Protein AF-A0A957BCJ2-F1 (afdb_monomer_lite)

Sequence (98 aa):
MKCQIVFPKNNISNPSPTFVEAIREDSNREIEWLWYAAKMQSLAEKEYCLRRALYINPLSAATLHELRRLARKRTQKPEFVKPQPLIMRVILRLASII

pLDDT: mean 82.46, std 19.96, range [37.72, 98.19]

Radius of gyration: 22.65 Å; chains: 1; bounding box: 45×30×74 Å

Secondary structure (DSSP, 8-state):
-----PPPP---SS--HHHHHHHHH--S-HHHHHHHHHH--SHHHHHHHHHHHHHH-TT-HHHHHHHHHHHHHHH----------TTSSSSSSSS---

Structure (mmCIF, N/CA/C/O backbone):
data_AF-A0A957BCJ2-F1
#
_entry.id   AF-A0A957BCJ2-F1
#
loop_
_atom_site.group_PDB
_atom_site.id
_atom_site.type_symbol
_atom_site.label_atom_id
_atom_site.label_alt_id
_atom_site.label_comp_id
_atom_site.label_asym_id
_atom_site.label_entity_id
_atom_site.label_seq_id
_atom_site.pdbx_PDB_ins_code
_atom_site.Cartn_x
_atom_site.Cartn_y
_atom_site.Cartn_z
_atom_site.occupancy
_atom_site.B_iso_or_equiv
_atom_site.auth_seq_id
_atom_site.auth_comp_id
_atom_site.auth_asym_id
_atom_site.auth_atom_id
_atom_site.pdbx_PDB_model_num
ATOM 1 N N . MET A 1 1 ? 8.208 -18.435 -9.580 1.00 37.72 1 MET A N 1
ATOM 2 C CA . MET A 1 1 ? 6.766 -18.105 -9.497 1.00 37.72 1 MET A CA 1
ATOM 3 C C . MET A 1 1 ? 6.583 -16.646 -9.891 1.00 37.72 1 MET A C 1
ATOM 5 O O . MET A 1 1 ? 7.127 -15.788 -9.212 1.00 37.72 1 MET A O 1
ATOM 9 N N . LYS A 1 2 ? 5.893 -16.350 -11.000 1.00 43.28 2 LYS A N 1
ATOM 10 C CA . LYS A 1 2 ? 5.472 -14.976 -11.318 1.00 43.28 2 LYS A CA 1
ATOM 11 C C . LYS A 1 2 ? 4.171 -14.723 -10.559 1.00 43.28 2 LYS A C 1
ATOM 13 O O . LYS A 1 2 ? 3.145 -15.282 -10.932 1.00 43.28 2 LYS A O 1
ATOM 18 N N . CYS A 1 3 ? 4.208 -13.943 -9.481 1.00 52.22 3 CYS A N 1
ATOM 19 C CA . CYS A 1 3 ? 2.980 -13.391 -8.918 1.00 52.22 3 CYS A CA 1
ATOM 20 C C . CYS A 1 3 ? 2.388 -12.468 -9.988 1.00 52.22 3 CYS A C 1
ATOM 22 O O . CYS A 1 3 ? 2.971 -11.425 -10.274 1.00 52.22 3 CYS A O 1
ATOM 24 N N . GLN A 1 4 ? 1.292 -12.870 -10.632 1.00 60.72 4 GLN A N 1
ATOM 25 C CA . GLN A 1 4 ? 0.532 -11.955 -11.479 1.00 60.72 4 GLN A CA 1
ATOM 26 C C . GLN A 1 4 ? 0.061 -10.806 -10.592 1.00 60.72 4 GLN A C 1
ATOM 28 O O . GLN A 1 4 ? -0.649 -11.023 -9.609 1.00 60.72 4 GLN A O 1
ATOM 33 N N . ILE A 1 5 ? 0.520 -9.593 -10.887 1.00 73.69 5 ILE A N 1
ATOM 34 C CA . ILE A 1 5 ? 0.122 -8.415 -10.129 1.00 73.69 5 ILE A CA 1
ATOM 35 C C . ILE A 1 5 ? -1.228 -7.982 -10.680 1.00 73.69 5 ILE A C 1
ATOM 37 O O . ILE A 1 5 ? -1.329 -7.405 -11.756 1.00 73.69 5 ILE A O 1
ATOM 41 N N . VAL A 1 6 ? -2.277 -8.370 -9.963 1.00 85.25 6 VAL A N 1
ATOM 42 C CA . VAL A 1 6 ? -3.669 -8.082 -10.309 1.00 85.25 6 VAL A CA 1
ATOM 43 C C . VAL A 1 6 ? -4.052 -6.733 -9.711 1.00 85.25 6 VAL A C 1
ATOM 45 O O . VAL A 1 6 ? -3.636 -6.406 -8.596 1.00 85.25 6 VAL A O 1
ATOM 48 N N . PHE A 1 7 ? -4.865 -5.966 -10.438 1.00 90.62 7 PHE A N 1
ATOM 49 C CA . PHE A 1 7 ? -5.425 -4.718 -9.933 1.00 90.62 7 PHE A CA 1
ATOM 50 C C . PHE A 1 7 ? -6.153 -4.963 -8.593 1.00 90.62 7 PHE A C 1
ATOM 52 O O . PHE A 1 7 ? -6.982 -5.878 -8.505 1.00 90.62 7 PHE A O 1
ATOM 59 N N . PRO A 1 8 ? -5.846 -4.208 -7.523 1.00 92.38 8 PRO A N 1
ATOM 60 C CA . PRO A 1 8 ? -6.401 -4.479 -6.204 1.00 92.38 8 PRO A CA 1
ATOM 61 C C . PRO A 1 8 ? -7.898 -4.163 -6.151 1.00 92.38 8 PRO A C 1
ATOM 63 O O . PRO A 1 8 ? -8.343 -3.102 -6.578 1.00 92.38 8 PRO A O 1
ATOM 66 N N . LYS A 1 9 ? -8.681 -5.074 -5.570 1.00 92.62 9 LYS A N 1
ATOM 67 C CA . LYS A 1 9 ? -10.105 -4.840 -5.297 1.00 92.62 9 LYS A CA 1
ATOM 68 C C . LYS A 1 9 ? -10.266 -3.928 -4.081 1.00 92.62 9 LYS A C 1
ATOM 70 O O . LYS A 1 9 ? -9.589 -4.124 -3.070 1.00 92.62 9 LYS A O 1
ATOM 75 N N . ASN A 1 10 ? -11.165 -2.952 -4.177 1.00 91.75 10 ASN A N 1
ATOM 76 C CA . ASN A 1 10 ? -11.511 -2.085 -3.057 1.00 91.75 10 ASN A CA 1
ATOM 77 C C . ASN A 1 10 ? -12.638 -2.724 -2.231 1.00 91.75 10 ASN A C 1
ATOM 79 O O . ASN A 1 10 ? -13.776 -2.785 -2.686 1.00 91.75 10 ASN A O 1
ATOM 83 N N . ASN A 1 11 ? -12.310 -3.173 -1.017 1.00 92.25 11 ASN A N 1
ATOM 84 C CA . ASN A 1 11 ? -13.258 -3.775 -0.071 1.00 92.25 11 ASN A CA 1
ATOM 85 C C . ASN A 1 11 ? -13.440 -2.902 1.190 1.00 92.25 11 ASN A C 1
ATOM 87 O O . ASN A 1 11 ? -13.757 -3.417 2.262 1.00 92.25 11 ASN A O 1
ATOM 91 N N . ILE A 1 12 ? -13.147 -1.601 1.107 1.00 94.88 12 ILE A N 1
ATOM 92 C CA . ILE A 1 12 ? -13.179 -0.686 2.255 1.00 94.88 12 ILE A CA 1
ATOM 93 C C . ILE A 1 12 ? -14.598 -0.134 2.417 1.00 94.88 12 ILE A C 1
ATOM 95 O O . ILE A 1 12 ? -15.064 0.637 1.585 1.00 94.88 12 ILE A O 1
ATOM 99 N N . SER A 1 13 ? -15.280 -0.523 3.498 1.00 94.12 13 SER A N 1
ATOM 100 C CA . SER A 1 13 ? -16.688 -0.161 3.733 1.00 94.12 13 SER A CA 1
ATOM 101 C C . SER A 1 13 ? -16.901 1.267 4.244 1.00 94.12 13 SER A C 1
ATOM 103 O O . SER A 1 13 ? -17.955 1.840 4.006 1.00 94.12 13 SER A O 1
ATOM 105 N N . ASN A 1 14 ? -15.927 1.838 4.959 1.00 95.94 14 ASN A N 1
ATOM 106 C CA . ASN A 1 14 ? -16.000 3.198 5.503 1.00 95.94 14 ASN A CA 1
ATOM 107 C C . ASN A 1 14 ? -14.689 3.949 5.208 1.00 95.94 14 ASN A C 1
ATOM 109 O O . ASN A 1 14 ? -13.794 3.957 6.059 1.00 95.94 14 ASN A O 1
ATOM 113 N N . PRO A 1 15 ? -14.521 4.475 3.982 1.00 97.38 15 PRO A N 1
ATOM 114 C CA . PRO A 1 15 ? -13.289 5.132 3.573 1.00 97.38 15 PRO A CA 1
ATOM 115 C C . PRO A 1 15 ? -13.158 6.530 4.185 1.00 97.38 15 PRO A C 1
ATOM 117 O O . PRO A 1 15 ? -14.124 7.284 4.292 1.00 97.38 15 PRO A O 1
ATOM 120 N N . SER A 1 16 ? -11.934 6.904 4.533 1.00 98.06 16 SER A N 1
ATOM 121 C CA . SER A 1 16 ? -11.574 8.268 4.897 1.00 98.06 16 SER A CA 1
ATOM 122 C C . SER A 1 16 ? -11.708 9.215 3.693 1.00 98.06 16 SER A C 1
ATOM 124 O O . SER A 1 16 ? -11.538 8.786 2.546 1.00 98.06 16 SER A O 1
ATOM 126 N N . PRO A 1 17 ? -11.944 10.523 3.913 1.00 98.00 17 PRO A N 1
ATOM 127 C CA . PRO A 1 17 ? -12.027 11.496 2.821 1.00 98.00 17 PRO A CA 1
ATOM 128 C C . PRO A 1 17 ? -10.780 11.511 1.926 1.00 98.00 17 PRO A C 1
ATOM 130 O O . PRO A 1 17 ? -10.898 11.552 0.705 1.00 98.00 17 PRO A O 1
ATOM 133 N N . THR A 1 18 ? -9.586 11.394 2.519 1.00 97.88 18 THR A N 1
ATOM 134 C CA . THR A 1 18 ? -8.317 11.324 1.775 1.00 97.88 18 THR A CA 1
ATOM 135 C C . THR A 1 18 ? -8.222 10.064 0.917 1.00 97.88 18 THR A C 1
ATOM 137 O O . THR A 1 18 ? -7.666 10.104 -0.176 1.00 97.88 18 THR A O 1
ATOM 140 N N . PHE A 1 19 ? -8.767 8.933 1.377 1.00 98.19 19 PHE A N 1
ATOM 141 C CA . PHE A 1 19 ? -8.819 7.725 0.558 1.00 98.19 19 PHE A CA 1
ATOM 142 C C . PHE A 1 19 ? -9.793 7.881 -0.612 1.00 98.19 19 PHE A C 1
ATOM 144 O O . PHE A 1 19 ? -9.470 7.487 -1.729 1.00 98.19 19 PHE A O 1
ATOM 151 N N . VAL A 1 20 ? -10.955 8.503 -0.390 1.00 98.19 20 VAL A N 1
ATOM 152 C CA . VAL A 1 20 ? -11.902 8.819 -1.471 1.00 98.19 20 VAL A CA 1
ATOM 153 C C . VAL A 1 20 ? -11.248 9.708 -2.531 1.00 98.19 20 VAL A C 1
ATOM 155 O O . VAL A 1 20 ? -11.423 9.453 -3.720 1.00 98.19 20 VAL A O 1
ATOM 158 N N . GLU A 1 21 ? -10.466 10.707 -2.123 1.00 97.88 21 GLU A N 1
ATOM 159 C CA . GLU A 1 21 ? -9.700 11.562 -3.037 1.00 97.88 21 GLU A CA 1
ATOM 160 C C . GLU A 1 21 ? -8.692 10.757 -3.866 1.00 97.88 21 GLU A C 1
ATOM 162 O O . GLU A 1 21 ? -8.715 10.845 -5.091 1.00 97.88 21 GLU A O 1
ATOM 167 N N . ALA A 1 22 ? -7.913 9.877 -3.228 1.00 97.75 22 ALA A N 1
ATOM 168 C CA . ALA A 1 22 ? -6.971 8.997 -3.923 1.00 97.75 22 ALA A CA 1
ATOM 169 C C . ALA A 1 22 ? -7.651 8.127 -4.994 1.00 97.75 22 ALA A C 1
ATOM 171 O O . ALA A 1 22 ? -7.127 7.948 -6.093 1.00 97.75 22 ALA A O 1
ATOM 172 N N . ILE A 1 23 ? -8.833 7.579 -4.682 1.00 97.94 23 ILE A N 1
ATOM 173 C CA . ILE A 1 23 ? -9.620 6.780 -5.631 1.00 97.94 23 ILE A CA 1
ATOM 174 C C . ILE A 1 23 ? -10.173 7.641 -6.768 1.00 97.94 23 ILE A C 1
ATOM 176 O O . ILE A 1 23 ? -10.219 7.172 -7.899 1.00 97.94 23 ILE A O 1
ATOM 180 N N . ARG A 1 24 ? -10.599 8.878 -6.485 1.00 97.81 24 ARG A N 1
ATOM 181 C CA . ARG A 1 24 ? -11.113 9.803 -7.505 1.00 97.81 24 ARG A CA 1
ATOM 182 C C . ARG A 1 24 ? -10.027 10.291 -8.455 1.00 97.81 24 ARG A C 1
ATOM 184 O O . ARG A 1 24 ? -10.312 10.452 -9.635 1.00 97.81 24 ARG A O 1
ATOM 191 N N . GLU A 1 25 ? -8.831 10.559 -7.939 1.00 97.38 25 GLU A N 1
ATOM 192 C CA . GLU A 1 25 ? -7.682 10.960 -8.753 1.00 97.38 25 GLU A CA 1
ATOM 193 C C . GLU A 1 25 ? -7.198 9.809 -9.644 1.00 97.38 25 GLU A C 1
ATOM 195 O O . GLU A 1 25 ? -6.747 10.048 -10.759 1.00 97.38 25 GLU A O 1
ATOM 200 N N . ASP A 1 26 ? -7.322 8.566 -9.163 1.00 96.75 26 ASP A N 1
ATOM 201 C CA . ASP A 1 26 ? -6.998 7.330 -9.886 1.00 96.75 26 ASP A CA 1
ATOM 202 C C . ASP A 1 26 ? -5.649 7.377 -10.620 1.00 96.75 26 ASP A C 1
ATOM 204 O O . ASP A 1 26 ? -5.504 6.930 -11.758 1.00 96.75 26 ASP A O 1
ATOM 208 N N . SER A 1 27 ? -4.639 7.934 -9.951 1.00 97.12 27 SER A N 1
ATOM 209 C CA . SER A 1 27 ? -3.337 8.195 -10.555 1.00 97.12 27 SER A CA 1
ATOM 210 C C . SER A 1 27 ? -2.730 6.963 -11.240 1.00 97.12 27 SER A C 1
ATOM 212 O O . SER A 1 27 ? -2.813 5.828 -10.754 1.00 97.12 27 SER A O 1
ATOM 214 N N . ASN A 1 28 ? -2.030 7.187 -12.350 1.00 96.75 28 ASN A N 1
ATOM 215 C CA . ASN A 1 28 ? -1.209 6.177 -13.016 1.00 96.75 28 ASN A CA 1
ATOM 216 C C . ASN A 1 28 ? 0.264 6.201 -12.560 1.00 96.75 28 ASN A C 1
ATOM 218 O O . ASN A 1 28 ? 1.103 5.532 -13.164 1.00 96.75 28 ASN A O 1
ATOM 222 N N . ARG A 1 29 ? 0.595 6.952 -11.501 1.00 97.00 29 ARG A N 1
ATOM 223 C CA . ARG A 1 29 ? 1.960 7.126 -10.989 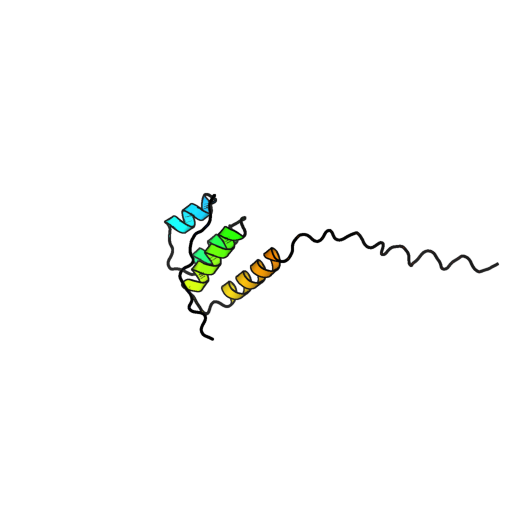1.00 97.00 29 ARG A CA 1
ATOM 224 C C . ARG A 1 29 ? 2.139 6.442 -9.643 1.00 97.00 29 ARG A C 1
ATOM 226 O O . ARG A 1 29 ? 1.465 6.761 -8.671 1.00 97.00 29 ARG A O 1
ATOM 233 N N . GLU A 1 30 ? 3.123 5.549 -9.557 1.00 96.25 30 GLU A N 1
ATOM 234 C CA . GLU A 1 30 ? 3.479 4.843 -8.316 1.00 96.25 30 GLU A CA 1
ATOM 235 C C . GLU A 1 30 ? 3.695 5.806 -7.136 1.00 96.25 30 GLU A C 1
ATOM 237 O O . GLU A 1 30 ? 3.191 5.573 -6.038 1.00 96.25 30 GLU A O 1
ATOM 242 N N . ILE A 1 31 ? 4.434 6.894 -7.366 1.00 96.50 31 ILE A N 1
ATOM 243 C CA . ILE A 1 31 ? 4.850 7.818 -6.308 1.00 96.50 31 ILE A CA 1
ATOM 244 C C . ILE A 1 31 ? 3.667 8.514 -5.620 1.00 96.50 31 ILE A C 1
ATOM 246 O O . ILE A 1 31 ? 3.708 8.737 -4.412 1.00 96.50 31 ILE A O 1
ATOM 250 N N . GLU A 1 32 ? 2.589 8.793 -6.352 1.00 97.44 32 GLU A N 1
ATOM 251 C CA . GLU A 1 32 ? 1.379 9.410 -5.799 1.00 97.44 32 GLU A CA 1
ATOM 252 C C . GLU A 1 32 ? 0.634 8.413 -4.901 1.00 97.44 32 GLU A C 1
ATOM 254 O O . GLU A 1 32 ? 0.237 8.748 -3.785 1.00 97.44 32 GLU A O 1
ATOM 259 N N . TRP A 1 33 ? 0.566 7.138 -5.293 1.00 97.88 33 TRP A N 1
ATOM 260 C CA . TRP A 1 33 ? 0.018 6.085 -4.432 1.00 97.88 33 TRP A CA 1
ATOM 261 C C . TRP A 1 33 ? 0.852 5.841 -3.172 1.00 97.88 33 TRP A C 1
ATOM 263 O O . TRP A 1 33 ? 0.285 5.592 -2.106 1.00 97.88 33 TRP A O 1
ATOM 273 N N . LEU A 1 34 ? 2.183 5.941 -3.259 1.00 96.88 34 LEU A N 1
ATOM 274 C CA . LEU A 1 34 ? 3.060 5.892 -2.084 1.00 96.88 34 LEU A CA 1
ATOM 275 C C . LEU A 1 34 ? 2.828 7.086 -1.152 1.00 96.88 34 LEU A C 1
ATOM 277 O O . LEU A 1 34 ? 2.775 6.916 0.069 1.00 96.88 34 LEU A O 1
ATOM 281 N N . TRP A 1 35 ? 2.637 8.278 -1.716 1.00 96.62 35 TRP A N 1
ATOM 282 C CA . TRP A 1 35 ? 2.309 9.480 -0.956 1.00 96.62 35 TRP A CA 1
ATOM 283 C C . TRP A 1 35 ? 0.963 9.351 -0.235 1.00 96.62 35 TRP A C 1
ATOM 285 O O . TRP A 1 35 ? 0.885 9.606 0.969 1.00 96.62 35 TRP A O 1
ATOM 295 N N . TYR A 1 36 ? -0.074 8.857 -0.918 1.00 97.94 36 TYR A N 1
ATOM 296 C CA . TYR A 1 36 ? -1.357 8.553 -0.284 1.00 97.94 36 TYR A CA 1
ATOM 297 C C . TYR A 1 36 ? -1.202 7.510 0.822 1.00 97.94 36 TYR A C 1
ATOM 299 O O . TYR A 1 36 ? -1.682 7.723 1.936 1.00 97.94 36 TYR A O 1
ATOM 307 N N . ALA A 1 37 ? -0.471 6.419 0.567 1.00 97.25 37 ALA A N 1
ATOM 308 C CA . ALA A 1 37 ? -0.230 5.375 1.559 1.00 97.25 37 ALA A CA 1
ATOM 309 C C . ALA A 1 37 ? 0.404 5.929 2.845 1.00 97.25 37 ALA A C 1
ATOM 311 O O . ALA A 1 37 ? 0.022 5.510 3.939 1.00 97.25 37 ALA A O 1
ATOM 312 N N . ALA A 1 38 ? 1.330 6.887 2.744 1.00 96.06 38 ALA A N 1
ATOM 313 C CA . ALA A 1 38 ? 1.959 7.520 3.903 1.00 96.06 38 ALA A CA 1
ATOM 314 C C . ALA A 1 38 ? 0.961 8.299 4.781 1.00 96.06 38 ALA A C 1
ATOM 316 O O . ALA A 1 38 ? 1.133 8.344 6.000 1.00 96.06 38 ALA A O 1
ATOM 317 N N . LYS A 1 39 ? -0.105 8.848 4.186 1.00 96.31 39 LYS A N 1
ATOM 318 C CA . LYS A 1 39 ? -1.155 9.614 4.876 1.00 96.31 39 LYS A CA 1
ATOM 319 C C . LYS A 1 39 ? -2.250 8.750 5.504 1.00 96.31 39 LYS A C 1
ATOM 321 O O . LYS A 1 39 ? -2.916 9.199 6.433 1.00 96.31 39 LYS A O 1
ATOM 326 N N . MET A 1 40 ? -2.431 7.514 5.033 1.00 96.44 40 MET A N 1
ATOM 327 C CA . MET A 1 40 ? -3.495 6.637 5.530 1.00 96.44 40 MET A CA 1
ATOM 328 C C . MET A 1 40 ? -3.253 6.207 6.980 1.00 96.44 40 MET A C 1
ATOM 330 O O . MET A 1 40 ? -2.194 5.666 7.330 1.00 96.44 40 MET A O 1
ATOM 334 N N . GLN A 1 41 ? -4.274 6.389 7.816 1.00 94.19 41 GLN A N 1
ATOM 335 C CA . GLN A 1 41 ? -4.288 5.892 9.193 1.00 94.19 41 GLN A CA 1
ATOM 336 C C . GLN A 1 41 ? -4.764 4.437 9.250 1.00 94.19 41 GLN A C 1
ATOM 338 O O . GLN A 1 41 ? -4.163 3.618 9.949 1.00 94.19 41 GLN A O 1
ATOM 343 N N . SER A 1 42 ? -5.787 4.088 8.462 1.00 94.50 42 SER A N 1
ATOM 344 C CA . SER A 1 42 ? -6.268 2.713 8.348 1.00 94.50 42 SER A CA 1
ATOM 345 C C . SER A 1 42 ? -5.229 1.825 7.669 1.00 94.50 42 SER A C 1
ATOM 347 O O . SER A 1 42 ? -4.694 2.149 6.605 1.00 94.50 42 SER A O 1
ATOM 349 N N . LEU A 1 43 ? -4.968 0.655 8.258 1.00 94.38 43 LEU A N 1
ATOM 350 C CA . LEU A 1 43 ? -4.094 -0.345 7.642 1.00 94.38 43 LEU A CA 1
ATOM 351 C C . LEU A 1 43 ? -4.673 -0.876 6.325 1.00 94.38 43 LEU A C 1
ATOM 353 O O . LEU A 1 43 ? -3.901 -1.173 5.420 1.00 94.38 43 LEU A O 1
ATOM 357 N N . ALA A 1 44 ? -6.001 -0.974 6.207 1.00 94.88 44 ALA A N 1
ATOM 358 C CA . ALA A 1 44 ? -6.655 -1.469 4.997 1.00 94.88 44 ALA A CA 1
ATOM 359 C C . ALA A 1 44 ? -6.495 -0.489 3.823 1.00 94.88 44 ALA A C 1
ATOM 361 O O . ALA A 1 44 ? -6.109 -0.898 2.731 1.00 94.88 44 ALA A O 1
ATOM 362 N N . GLU A 1 45 ? -6.712 0.805 4.068 1.00 97.12 45 GLU A N 1
ATOM 363 C CA . GLU A 1 45 ? -6.510 1.864 3.069 1.00 97.12 45 GLU A CA 1
ATOM 364 C C . GLU A 1 45 ? -5.040 1.960 2.655 1.00 97.12 45 GLU A C 1
ATOM 366 O O . GLU A 1 45 ? -4.721 1.963 1.467 1.00 97.12 45 GLU A O 1
ATOM 371 N N . LYS A 1 46 ? -4.126 1.950 3.638 1.00 97.56 46 LYS A N 1
ATOM 372 C CA . LYS A 1 46 ? -2.679 1.949 3.391 1.00 97.56 46 LYS A CA 1
ATOM 373 C C . LYS A 1 46 ? -2.259 0.769 2.521 1.00 97.56 46 LYS A C 1
ATOM 375 O O . LYS A 1 46 ? -1.496 0.943 1.575 1.00 97.56 46 LYS A O 1
ATOM 380 N N . GLU A 1 47 ? -2.751 -0.430 2.828 1.00 96.50 47 GLU A N 1
ATOM 381 C CA . GLU A 1 47 ? -2.462 -1.624 2.038 1.00 96.50 47 GLU A CA 1
ATOM 382 C C . GLU A 1 47 ? -2.999 -1.508 0.610 1.00 96.50 47 GLU A C 1
ATOM 384 O O . GLU A 1 47 ? -2.289 -1.870 -0.328 1.00 96.50 47 GLU A O 1
ATOM 389 N N . TYR A 1 48 ? -4.212 -0.983 0.425 1.00 97.31 48 TYR A N 1
ATOM 390 C CA . TYR A 1 48 ? -4.770 -0.769 -0.907 1.00 97.31 48 TYR A CA 1
ATOM 391 C C . TYR A 1 48 ? -3.888 0.171 -1.740 1.00 97.31 48 TYR A C 1
ATOM 393 O O . TYR A 1 48 ? -3.510 -0.184 -2.857 1.00 97.31 48 TYR A O 1
ATOM 401 N N . CYS A 1 49 ? -3.489 1.322 -1.186 1.00 97.75 49 CYS A N 1
ATOM 402 C CA . CYS A 1 49 ? -2.607 2.270 -1.872 1.00 97.75 49 CYS A CA 1
ATOM 403 C C . CYS A 1 49 ? -1.256 1.634 -2.240 1.00 97.75 49 CYS A C 1
ATOM 405 O O . CYS A 1 49 ? -0.796 1.768 -3.370 1.00 97.75 49 CYS A O 1
ATOM 407 N N . LEU A 1 50 ? -0.649 0.859 -1.334 1.00 97.19 50 LEU A N 1
ATOM 408 C CA . LEU A 1 50 ? 0.592 0.134 -1.630 1.00 97.19 50 LEU A CA 1
ATOM 409 C C . LEU A 1 50 ? 0.400 -0.931 -2.723 1.00 97.19 50 LEU A C 1
ATOM 411 O O . LEU A 1 50 ? 1.260 -1.103 -3.580 1.00 97.19 50 LEU A O 1
ATOM 415 N N . ARG A 1 51 ? -0.732 -1.641 -2.741 1.00 96.50 51 ARG A N 1
ATOM 416 C CA . ARG A 1 51 ? -1.037 -2.603 -3.813 1.00 96.50 51 ARG A CA 1
ATOM 417 C C . ARG A 1 51 ? -1.272 -1.911 -5.156 1.00 96.50 51 ARG A C 1
ATOM 419 O O . ARG A 1 51 ? -0.877 -2.467 -6.176 1.00 96.50 51 ARG A O 1
ATOM 426 N N . ARG A 1 52 ? -1.855 -0.706 -5.171 1.00 97.69 52 ARG A N 1
ATOM 427 C CA . ARG A 1 52 ? -1.964 0.132 -6.379 1.00 97.69 52 ARG A CA 1
ATOM 428 C C . ARG A 1 52 ? -0.591 0.571 -6.883 1.00 97.69 52 ARG A C 1
ATOM 430 O O . ARG A 1 52 ? -0.317 0.405 -8.068 1.00 97.69 52 ARG A O 1
ATOM 437 N N . ALA A 1 53 ? 0.286 1.032 -5.991 1.00 97.31 53 ALA A N 1
ATOM 438 C CA . ALA A 1 53 ? 1.670 1.362 -6.332 1.00 97.31 53 ALA A CA 1
ATOM 439 C C . ALA A 1 53 ? 2.404 0.155 -6.943 1.00 97.31 53 ALA A C 1
ATOM 441 O O . ALA A 1 53 ? 3.027 0.279 -7.992 1.00 97.31 53 ALA A O 1
ATOM 442 N N . LEU A 1 54 ? 2.252 -1.034 -6.348 1.00 96.06 54 LEU A N 1
ATOM 443 C CA . LEU A 1 54 ? 2.875 -2.265 -6.842 1.00 96.06 54 LEU A CA 1
ATOM 444 C C . LEU A 1 54 ? 2.294 -2.730 -8.187 1.00 96.06 54 LEU A C 1
ATOM 446 O O . LEU A 1 54 ? 3.016 -3.295 -9.001 1.00 96.06 54 LEU A O 1
ATOM 450 N N . TYR A 1 55 ? 0.999 -2.501 -8.425 1.00 96.06 55 TYR A N 1
ATOM 451 C CA . TYR A 1 55 ? 0.364 -2.754 -9.721 1.00 96.06 55 TYR A CA 1
ATOM 452 C C . TYR A 1 55 ? 0.962 -1.887 -10.832 1.00 96.06 55 TYR A C 1
ATOM 454 O O . TYR A 1 55 ? 1.207 -2.386 -11.926 1.00 96.06 55 TYR A O 1
ATOM 462 N N . ILE A 1 56 ? 1.246 -0.618 -10.534 1.00 95.75 56 ILE A N 1
ATOM 463 C CA . ILE A 1 56 ? 1.869 0.317 -11.479 1.00 95.75 56 ILE A CA 1
ATOM 464 C C . ILE A 1 56 ? 3.356 0.002 -11.673 1.00 95.75 56 ILE A C 1
ATOM 466 O O . ILE A 1 56 ? 3.828 -0.047 -12.806 1.00 95.75 56 ILE A O 1
ATOM 470 N N . ASN A 1 57 ? 4.093 -0.236 -10.584 1.00 95.25 57 ASN A N 1
ATOM 471 C CA . ASN A 1 57 ? 5.505 -0.607 -10.619 1.00 95.25 57 ASN A CA 1
ATOM 472 C C . ASN A 1 57 ? 5.755 -1.950 -9.900 1.00 95.25 57 ASN A C 1
ATOM 474 O O . ASN A 1 57 ? 6.092 -1.975 -8.709 1.00 95.25 57 ASN A O 1
ATOM 478 N N . PRO A 1 58 ? 5.669 -3.072 -10.639 1.00 93.69 58 PRO A N 1
ATOM 479 C CA . PRO A 1 58 ? 5.902 -4.427 -10.136 1.00 93.69 58 PRO A CA 1
ATOM 480 C C . PRO A 1 58 ? 7.235 -4.658 -9.427 1.00 93.69 58 PRO A C 1
ATOM 482 O O . PRO A 1 58 ? 7.346 -5.545 -8.578 1.00 93.69 58 PRO A O 1
ATOM 485 N N . LEU A 1 59 ? 8.263 -3.902 -9.813 1.00 93.12 59 LEU A N 1
ATOM 486 C CA . LEU A 1 59 ? 9.637 -4.091 -9.357 1.00 93.12 59 LEU A CA 1
ATOM 487 C C . LEU A 1 59 ? 10.013 -3.123 -8.229 1.00 93.12 59 LEU A C 1
ATOM 489 O O . LEU A 1 59 ? 11.171 -3.084 -7.814 1.00 93.12 59 LEU A O 1
ATOM 493 N N . SER A 1 60 ? 9.047 -2.361 -7.704 1.00 93.44 60 SER A N 1
ATOM 494 C CA . SER A 1 60 ? 9.281 -1.403 -6.626 1.00 93.44 60 SER A CA 1
ATOM 495 C C . SER A 1 60 ? 9.686 -2.099 -5.326 1.00 93.44 60 SER A C 1
ATOM 497 O O . SER A 1 60 ? 8.860 -2.592 -4.549 1.00 93.44 60 SER A O 1
ATOM 499 N N . ALA A 1 61 ? 10.993 -2.103 -5.057 1.00 92.44 61 ALA A N 1
ATOM 500 C CA . ALA A 1 61 ? 11.554 -2.639 -3.822 1.00 92.44 61 ALA A CA 1
ATOM 501 C C . ALA A 1 61 ? 11.003 -1.913 -2.581 1.00 92.44 61 ALA A C 1
ATOM 503 O O . ALA A 1 61 ? 10.732 -2.556 -1.565 1.00 92.44 61 ALA A O 1
ATOM 504 N N . ALA A 1 62 ? 10.780 -0.597 -2.681 1.00 90.06 62 ALA A N 1
ATOM 505 C CA . ALA A 1 62 ? 10.208 0.220 -1.614 1.00 90.06 62 ALA A CA 1
ATOM 506 C C . ALA A 1 62 ? 8.770 -0.208 -1.282 1.00 90.06 62 ALA A C 1
ATOM 508 O O . ALA A 1 62 ? 8.451 -0.473 -0.121 1.00 90.06 62 ALA A O 1
ATOM 509 N N . THR A 1 63 ? 7.922 -0.373 -2.301 1.00 94.38 63 THR A N 1
ATOM 510 C CA . THR A 1 63 ? 6.534 -0.815 -2.111 1.00 94.38 63 THR A CA 1
ATOM 511 C C . THR A 1 63 ? 6.467 -2.221 -1.511 1.00 94.38 63 THR A C 1
ATOM 513 O O . THR A 1 63 ? 5.710 -2.474 -0.569 1.00 94.38 63 THR A O 1
ATOM 516 N N . LEU A 1 64 ? 7.306 -3.140 -2.002 1.00 93.75 64 LEU A N 1
ATOM 517 C CA . LEU A 1 64 ? 7.411 -4.497 -1.460 1.00 93.75 64 LEU A CA 1
ATOM 518 C C . LEU A 1 64 ? 7.871 -4.501 0.003 1.00 93.75 64 LEU A C 1
ATOM 520 O O . LEU A 1 64 ? 7.343 -5.266 0.816 1.00 93.75 64 LEU A O 1
ATOM 524 N N . HIS A 1 65 ? 8.842 -3.657 0.355 1.00 93.06 65 HIS A N 1
ATOM 525 C CA . HIS A 1 65 ? 9.302 -3.502 1.732 1.00 93.06 65 HIS A CA 1
ATOM 526 C C . HIS A 1 65 ? 8.168 -3.030 2.654 1.00 93.06 65 HIS A C 1
ATOM 528 O O . HIS A 1 65 ? 7.932 -3.637 3.704 1.00 93.06 65 HIS A O 1
ATOM 534 N N . GLU A 1 66 ? 7.423 -2.003 2.243 1.00 93.38 66 GLU A N 1
ATOM 535 C CA . GLU A 1 66 ? 6.316 -1.458 3.028 1.00 93.38 66 GLU A CA 1
ATOM 536 C C . GLU A 1 66 ? 5.162 -2.450 3.202 1.00 93.38 66 GLU A C 1
ATOM 538 O O . GLU A 1 66 ? 4.641 -2.591 4.311 1.00 93.38 66 GLU A O 1
ATOM 543 N N . LEU A 1 67 ? 4.818 -3.222 2.167 1.00 93.69 67 LEU A N 1
ATOM 544 C CA . LEU A 1 67 ? 3.819 -4.290 2.279 1.00 93.69 67 LEU A CA 1
ATOM 545 C C . LEU A 1 67 ? 4.244 -5.372 3.278 1.00 93.69 67 LEU A C 1
ATOM 547 O O . LEU A 1 67 ? 3.442 -5.787 4.117 1.00 93.69 67 LEU A O 1
ATOM 551 N N . ARG A 1 68 ? 5.517 -5.795 3.259 1.00 93.50 68 ARG A N 1
ATOM 552 C CA . ARG A 1 68 ? 6.046 -6.743 4.260 1.00 93.50 68 ARG A CA 1
ATOM 553 C C . ARG A 1 68 ? 5.988 -6.160 5.669 1.00 93.50 68 ARG A C 1
ATOM 555 O O . ARG A 1 68 ? 5.642 -6.866 6.616 1.00 93.50 68 ARG A O 1
ATOM 562 N N . ARG A 1 69 ? 6.311 -4.874 5.826 1.00 92.69 69 ARG A N 1
ATOM 563 C CA . ARG A 1 69 ? 6.226 -4.176 7.115 1.00 92.69 69 ARG A CA 1
ATOM 564 C C . ARG A 1 69 ? 4.785 -4.114 7.624 1.00 92.69 69 ARG A C 1
ATOM 566 O O . ARG A 1 69 ? 4.555 -4.358 8.807 1.00 92.69 69 ARG A O 1
ATOM 573 N N . LEU A 1 70 ? 3.824 -3.836 6.746 1.00 92.38 70 LEU A N 1
ATOM 574 C CA . LEU A 1 70 ? 2.402 -3.789 7.083 1.00 92.38 70 LEU A CA 1
ATOM 575 C C . LEU A 1 70 ? 1.859 -5.175 7.457 1.00 92.38 70 LEU A C 1
ATOM 577 O O . LEU A 1 70 ? 1.139 -5.292 8.449 1.00 92.38 70 LEU A O 1
ATOM 581 N N . ALA A 1 71 ? 2.277 -6.229 6.751 1.00 90.31 71 ALA A N 1
ATOM 582 C CA . ALA A 1 71 ? 1.947 -7.609 7.105 1.00 90.31 71 ALA A CA 1
ATOM 583 C C . ALA A 1 71 ? 2.408 -7.956 8.531 1.00 90.31 71 ALA A C 1
ATOM 585 O O . ALA A 1 71 ? 1.613 -8.455 9.324 1.00 90.31 71 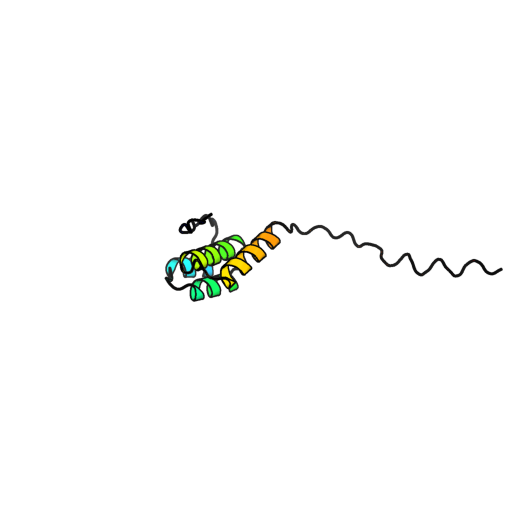ALA A O 1
ATOM 586 N N . ARG A 1 72 ? 3.643 -7.581 8.907 1.00 90.06 72 ARG A N 1
ATOM 587 C CA . ARG A 1 72 ? 4.148 -7.759 10.282 1.00 90.06 72 ARG A CA 1
ATOM 588 C C . ARG A 1 72 ? 3.340 -6.988 11.325 1.00 90.06 72 ARG A C 1
ATOM 590 O O . ARG A 1 72 ? 3.213 -7.449 12.455 1.00 90.06 72 ARG A O 1
ATOM 597 N N . LYS A 1 73 ? 2.817 -5.803 10.993 1.00 86.62 73 LYS A N 1
ATOM 598 C CA . LYS A 1 73 ? 1.959 -5.035 11.912 1.00 86.62 73 LYS A CA 1
ATOM 599 C C . LYS A 1 73 ? 0.597 -5.696 12.119 1.00 86.62 73 LYS A C 1
ATOM 601 O O . LYS A 1 73 ? 0.087 -5.656 13.227 1.00 86.62 73 LYS A O 1
ATOM 606 N N . ARG A 1 74 ? 0.025 -6.321 11.084 1.00 79.69 74 ARG A N 1
ATOM 607 C CA . ARG A 1 74 ? -1.249 -7.058 11.199 1.00 79.69 74 ARG A CA 1
ATOM 608 C C . ARG A 1 74 ? -1.118 -8.308 12.070 1.00 79.6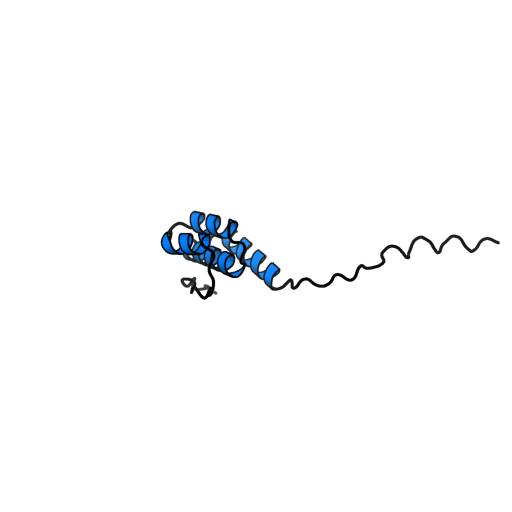9 74 ARG A C 1
ATOM 610 O O . ARG A 1 74 ? -2.065 -8.649 12.766 1.00 79.69 74 ARG A O 1
ATOM 617 N N . THR A 1 75 ? 0.032 -8.983 12.033 1.00 74.81 75 THR A N 1
ATOM 618 C CA . THR A 1 75 ? 0.284 -10.182 12.852 1.00 74.81 75 THR A CA 1
ATOM 619 C C . THR A 1 75 ? 0.646 -9.848 14.298 1.00 74.81 75 THR A C 1
ATOM 621 O O . THR A 1 75 ? 0.386 -10.647 15.191 1.00 74.81 75 THR A O 1
ATOM 624 N N . GLN A 1 76 ? 1.206 -8.663 14.548 1.00 62.12 76 GLN A N 1
ATOM 625 C CA . GLN A 1 76 ? 1.416 -8.137 15.895 1.00 62.12 76 GLN A CA 1
ATOM 626 C C . GLN A 1 76 ? 0.093 -7.587 16.450 1.00 62.12 76 GLN A C 1
ATOM 628 O O . GLN A 1 76 ? -0.144 -6.381 16.488 1.00 62.12 76 GLN A O 1
ATOM 633 N N . LYS A 1 77 ? -0.784 -8.487 16.908 1.00 46.47 77 LYS A N 1
ATOM 634 C CA . LYS A 1 77 ? -1.736 -8.166 17.984 1.00 46.47 77 LYS A CA 1
ATOM 635 C C . LYS A 1 77 ? -0.908 -7.568 19.137 1.00 46.47 77 LYS A C 1
ATOM 637 O O . LYS A 1 77 ? 0.183 -8.094 19.356 1.00 46.47 77 LYS A O 1
ATOM 642 N N . PRO A 1 78 ? -1.335 -6.504 19.847 1.00 50.00 78 PRO A N 1
ATOM 643 C CA . PRO A 1 78 ? -0.599 -6.042 21.017 1.00 50.00 78 PRO A CA 1
ATOM 644 C C . PRO A 1 78 ? -0.592 -7.192 22.020 1.00 50.00 78 PRO A C 1
ATOM 646 O O . PRO A 1 78 ? -1.585 -7.477 22.688 1.00 50.00 78 PRO A O 1
ATOM 649 N N . GLU A 1 79 ? 0.509 -7.926 22.039 1.00 48.75 79 GLU A N 1
ATOM 650 C CA . GLU A 1 79 ? 0.804 -8.866 23.089 1.00 48.75 79 GLU A CA 1
ATOM 651 C C . GLU A 1 79 ? 0.912 -8.007 24.340 1.00 48.75 79 GLU A C 1
ATOM 653 O O . GLU A 1 79 ? 1.678 -7.042 24.384 1.00 48.75 79 GLU A O 1
ATOM 658 N N . PHE A 1 80 ? 0.049 -8.273 25.315 1.00 52.53 80 PHE A N 1
ATOM 659 C CA . PHE A 1 80 ? 0.167 -7.675 26.629 1.00 52.53 80 PHE A CA 1
ATOM 660 C C . PHE A 1 80 ? 1.527 -8.128 27.163 1.00 52.53 80 PHE A C 1
ATOM 662 O O . PHE A 1 80 ? 1.656 -9.240 27.675 1.00 52.53 80 PHE A O 1
ATOM 669 N N . VAL A 1 81 ? 2.567 -7.314 26.962 1.00 58.31 81 VAL A N 1
ATOM 670 C CA . VAL A 1 81 ? 3.888 -7.561 27.527 1.00 58.31 81 VAL A CA 1
ATOM 671 C C . VAL A 1 81 ? 3.697 -7.441 29.029 1.00 58.31 81 VAL A C 1
ATOM 673 O O . VAL A 1 81 ? 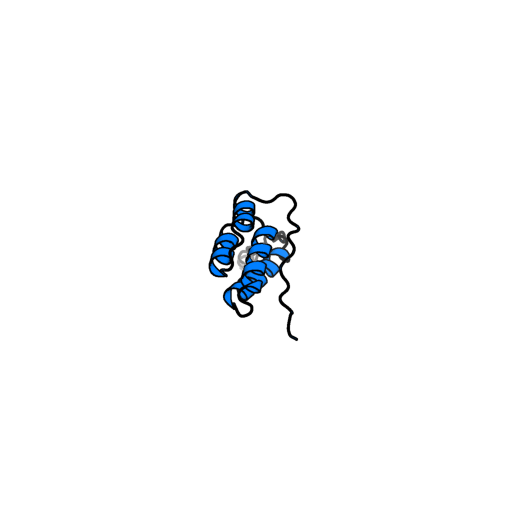3.694 -6.345 29.586 1.00 58.31 81 VAL A O 1
ATOM 676 N N . LYS A 1 82 ? 3.451 -8.578 29.688 1.00 48.53 82 LYS A N 1
ATOM 677 C CA . LYS A 1 82 ? 3.456 -8.671 31.145 1.00 48.53 82 LYS A CA 1
ATOM 678 C C . LYS A 1 82 ? 4.810 -8.096 31.576 1.00 48.53 82 LYS A C 1
ATOM 680 O O . LYS A 1 82 ? 5.823 -8.609 31.089 1.00 48.53 82 LYS A O 1
ATOM 685 N N . PRO A 1 83 ? 4.866 -7.038 32.405 1.00 51.47 83 PRO A N 1
ATOM 686 C CA . PRO A 1 83 ? 6.144 -6.495 32.831 1.00 51.47 83 PRO A CA 1
ATOM 687 C C . PRO A 1 83 ? 6.905 -7.623 33.523 1.00 51.47 83 PRO A C 1
ATOM 689 O O . PRO A 1 83 ? 6.474 -8.149 34.548 1.00 51.47 83 PRO A O 1
ATOM 692 N N . GLN A 1 84 ? 8.000 -8.062 32.907 1.00 60.00 84 GLN A N 1
ATOM 693 C CA . GLN A 1 84 ? 8.907 -9.006 33.537 1.00 60.00 84 GLN A CA 1
ATOM 694 C C . GLN A 1 84 ? 9.543 -8.259 34.713 1.00 60.00 84 GLN A C 1
ATOM 696 O O . GLN A 1 84 ? 10.088 -7.172 34.496 1.00 60.00 84 GLN A O 1
ATOM 701 N N . PRO A 1 85 ? 9.490 -8.782 35.950 1.00 49.62 85 PRO A N 1
ATOM 702 C CA . PRO A 1 85 ? 10.164 -8.154 37.071 1.00 49.62 85 PRO A CA 1
ATOM 703 C C . PRO A 1 85 ? 11.669 -8.416 36.933 1.00 49.62 85 PRO A C 1
ATOM 705 O O . PRO A 1 85 ? 12.244 -9.265 37.607 1.00 49.62 85 PRO A O 1
ATOM 708 N N . LEU A 1 86 ? 12.334 -7.659 36.059 1.00 56.16 86 LEU A N 1
ATOM 709 C CA . LEU A 1 86 ? 13.792 -7.623 35.905 1.00 56.16 86 L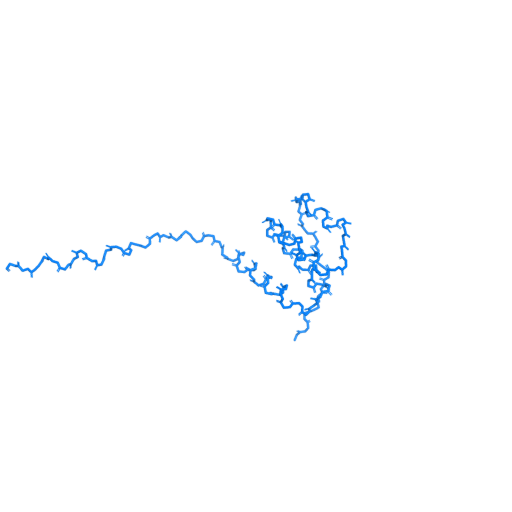EU A CA 1
ATOM 710 C C . LEU A 1 86 ? 14.493 -6.909 37.081 1.00 56.16 86 LEU A C 1
ATOM 712 O O . LEU A 1 86 ? 15.640 -6.498 36.956 1.00 56.16 86 LEU A O 1
ATOM 716 N N . ILE A 1 87 ? 13.828 -6.776 38.237 1.00 56.50 87 ILE A N 1
ATOM 717 C CA . ILE A 1 87 ? 14.369 -6.112 39.434 1.00 56.50 87 ILE A CA 1
ATOM 718 C C . ILE A 1 87 ? 14.54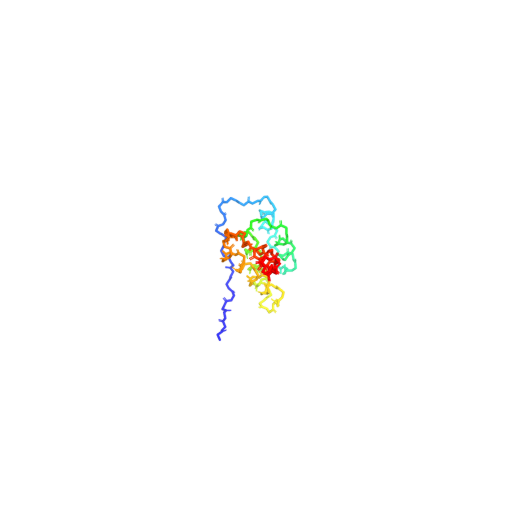7 -7.054 40.636 1.00 56.50 87 ILE A C 1
ATOM 720 O O . ILE A 1 87 ? 14.975 -6.610 41.695 1.00 56.50 87 ILE A O 1
ATOM 724 N N . MET A 1 88 ? 14.308 -8.365 40.502 1.00 39.41 88 MET A N 1
ATOM 725 C CA . MET A 1 88 ? 14.537 -9.323 41.601 1.00 39.41 88 MET A CA 1
ATOM 726 C C . MET A 1 88 ? 15.794 -10.185 41.400 1.00 39.41 88 MET A C 1
ATOM 728 O O . MET A 1 88 ? 15.771 -11.396 41.592 1.00 39.41 88 MET A O 1
ATOM 732 N N . ARG A 1 89 ? 16.916 -9.583 40.985 1.00 52.16 89 ARG A N 1
ATOM 733 C CA . ARG A 1 89 ? 18.226 -10.272 40.976 1.00 52.16 89 ARG A CA 1
ATOM 734 C C . ARG A 1 89 ? 19.378 -9.508 41.633 1.00 52.16 89 ARG A C 1
ATOM 736 O O . ARG A 1 89 ? 20.494 -10.012 41.613 1.00 52.16 89 ARG A O 1
ATOM 743 N N . VAL A 1 90 ? 19.131 -8.358 42.271 1.00 52.38 90 VAL A N 1
ATOM 744 C CA . VAL A 1 90 ? 20.217 -7.550 42.873 1.00 52.38 90 VAL A CA 1
ATOM 745 C C . VAL A 1 90 ? 20.149 -7.413 44.405 1.00 52.38 90 VAL A C 1
ATOM 747 O O . VAL A 1 90 ? 21.163 -7.092 45.007 1.00 52.38 90 VAL A O 1
ATOM 750 N N . ILE A 1 91 ? 19.046 -7.747 45.090 1.00 50.06 91 ILE A N 1
ATOM 751 C CA . ILE A 1 91 ? 18.948 -7.510 46.554 1.00 50.06 91 ILE A CA 1
ATOM 752 C C . ILE A 1 91 ? 19.217 -8.760 47.427 1.00 50.06 91 ILE A C 1
ATOM 754 O O . ILE A 1 91 ? 19.365 -8.643 48.637 1.00 50.06 91 ILE A O 1
ATOM 758 N N . LEU A 1 92 ? 19.400 -9.960 46.863 1.00 46.69 92 LEU A N 1
ATOM 759 C CA . LEU A 1 92 ? 19.616 -11.183 47.664 1.00 46.69 92 LEU A CA 1
ATOM 760 C C . LEU A 1 92 ? 21.083 -11.664 47.703 1.00 46.69 92 LEU A C 1
ATOM 762 O O . LEU A 1 92 ? 21.358 -12.841 47.487 1.00 46.69 92 LEU A O 1
ATOM 766 N N . ARG A 1 93 ? 22.047 -10.760 47.934 1.00 51.56 93 ARG A N 1
ATOM 767 C CA . ARG A 1 93 ? 23.467 -11.124 48.156 1.00 51.56 93 ARG A CA 1
ATOM 768 C C . ARG A 1 93 ? 24.174 -10.349 49.280 1.00 51.56 93 ARG A C 1
ATOM 770 O O . ARG A 1 93 ? 25.392 -10.259 49.258 1.00 51.56 93 ARG A O 1
ATOM 777 N N . LEU A 1 94 ? 23.454 -9.829 50.280 1.00 49.97 94 LEU A N 1
ATOM 778 C CA . LEU A 1 94 ? 24.075 -9.224 51.478 1.00 49.97 94 LEU A CA 1
ATOM 779 C C . LEU A 1 94 ? 23.378 -9.622 52.793 1.00 49.97 94 LEU A C 1
ATOM 781 O O . LEU A 1 94 ? 23.175 -8.797 53.674 1.00 49.97 94 LEU A O 1
ATOM 785 N N . ALA A 1 95 ? 23.023 -10.898 52.943 1.00 48.19 95 ALA A N 1
ATOM 786 C CA . ALA A 1 95 ? 22.637 -11.465 54.238 1.00 48.19 95 ALA A CA 1
ATOM 787 C C . ALA A 1 95 ? 23.245 -12.867 54.396 1.00 48.19 95 ALA A C 1
ATOM 789 O O . ALA A 1 95 ? 22.543 -13.871 54.352 1.00 48.19 95 ALA A O 1
ATOM 790 N N . SER A 1 96 ? 24.575 -12.940 54.474 1.00 46.16 96 SER A N 1
ATOM 791 C CA . SER A 1 96 ? 25.334 -14.115 54.942 1.00 46.16 96 SER A CA 1
ATOM 792 C C . SER A 1 96 ? 26.763 -13.687 55.298 1.00 46.16 96 SER A C 1
ATOM 794 O O . SER A 1 96 ? 27.713 -14.131 54.666 1.00 46.16 96 SER A O 1
ATOM 796 N N . ILE A 1 97 ? 26.902 -12.763 56.254 1.00 51.66 97 ILE A N 1
ATOM 797 C CA . ILE A 1 97 ? 28.120 -12.588 57.061 1.00 51.66 97 ILE A CA 1
ATOM 798 C C . ILE A 1 97 ? 27.650 -12.202 58.472 1.00 51.66 97 ILE A C 1
ATOM 800 O O . ILE A 1 97 ? 27.448 -11.025 58.765 1.00 51.66 97 ILE A O 1
ATOM 804 N N . ILE A 1 98 ? 27.404 -13.216 59.299 1.00 58.50 98 ILE A N 1
ATOM 805 C CA . ILE A 1 98 ? 27.620 -13.200 60.752 1.00 58.50 98 ILE A CA 1
ATOM 806 C C . ILE A 1 98 ? 28.434 -14.455 61.039 1.00 58.50 98 ILE A C 1
ATOM 808 O O . ILE A 1 98 ? 28.065 -15.505 60.461 1.00 58.50 98 ILE A O 1
#

Foldseek 3Di:
DDPPLDQDDDPDPDDDPLLVVCVVCVDLALVVLCVSLVVDPDLSSNLNSLSSSCSSPVPPPPSVVVNVVSVVVVVCDPDPPPPDPPPPPPPPPPPPDD